Protein AF-A0A4S3PRC1-F1 (afdb_monomer_lite)

Organism: NCBI:txid1033734

pLDDT: mean 83.57, std 7.15, range [59.94, 91.31]

Radius of gyration: 15.72 Å; chains: 1; bounding box: 40×23×41 Å

Sequence (92 aa):
MNISKQEILEKLAENNGSGYVELSGLLHEIKLLNGNQIAFTGACWKWTQTEMPSAHGDYSVLTDVLVEEDLMIPRFPTQDYYEFYESVHDFS

Structure (mmCIF, N/CA/C/O backbone):
data_AF-A0A4S3PRC1-F1
#
_entry.id   AF-A0A4S3PRC1-F1
#
loop_
_atom_site.group_PDB
_atom_site.id
_atom_site.type_symbol
_atom_site.label_atom_id
_atom_site.label_alt_id
_atom_site.label_comp_id
_atom_site.label_asym_id
_atom_site.label_entity_id
_atom_site.label_seq_id
_atom_site.pdbx_PDB_ins_code
_atom_site.Cartn_x
_atom_site.Cartn_y
_atom_site.Cartn_z
_atom_site.occupancy
_atom_site.B_iso_or_equiv
_atom_site.auth_seq_id
_atom_site.auth_comp_id
_atom_site.auth_asym_id
_atom_site.auth_atom_id
_atom_site.pdbx_PDB_model_num
ATOM 1 N N . MET A 1 1 ? 7.799 -1.085 10.297 1.00 68.19 1 MET A N 1
ATOM 2 C CA . MET A 1 1 ? 7.641 -1.152 11.781 1.00 68.19 1 MET A CA 1
ATOM 3 C C . MET A 1 1 ? 6.336 -1.863 12.099 1.00 68.19 1 MET A C 1
ATOM 5 O O . MET A 1 1 ? 5.304 -1.427 11.604 1.00 68.19 1 MET A O 1
ATOM 9 N N . ASN A 1 2 ? 6.369 -2.932 12.902 1.00 83.69 2 ASN A N 1
ATOM 10 C CA . ASN A 1 2 ? 5.173 -3.713 13.234 1.00 83.69 2 ASN A CA 1
ATOM 11 C C . ASN A 1 2 ? 4.359 -3.050 14.348 1.00 83.69 2 ASN A C 1
ATOM 13 O O . ASN A 1 2 ? 4.837 -2.953 15.477 1.00 83.69 2 ASN A O 1
ATOM 17 N N . ILE A 1 3 ? 3.137 -2.629 14.034 1.00 86.25 3 ILE A N 1
ATOM 18 C CA . ILE A 1 3 ? 2.211 -1.977 14.963 1.00 86.25 3 ILE A CA 1
ATOM 19 C C . ILE A 1 3 ? 0.848 -2.671 14.966 1.00 86.25 3 ILE A C 1
ATOM 21 O O . ILE A 1 3 ? 0.449 -3.312 13.991 1.00 86.25 3 ILE A O 1
ATOM 25 N N . SER A 1 4 ? 0.119 -2.563 16.069 1.00 88.06 4 SER A N 1
ATOM 26 C CA . SER A 1 4 ? -1.239 -3.088 16.187 1.00 88.06 4 SER A CA 1
ATOM 27 C C . SER A 1 4 ? -2.246 -2.251 15.394 1.00 88.06 4 SER A C 1
ATOM 29 O O . SER A 1 4 ? -2.016 -1.092 15.048 1.00 88.06 4 SER A O 1
ATOM 31 N N . LYS A 1 5 ? -3.438 -2.810 15.158 1.00 85.06 5 LYS A N 1
ATOM 32 C CA . LYS A 1 5 ? -4.535 -2.076 14.508 1.00 85.06 5 LYS A CA 1
ATOM 33 C C . LYS A 1 5 ? -4.930 -0.797 15.258 1.00 85.06 5 LYS A C 1
ATOM 35 O O . LYS A 1 5 ? -5.338 0.170 14.623 1.00 85.06 5 LYS A O 1
ATOM 40 N N . GLN A 1 6 ? -4.847 -0.795 16.589 1.00 86.38 6 GLN A N 1
ATOM 41 C CA . GLN A 1 6 ? -5.161 0.392 17.383 1.00 86.38 6 GLN A CA 1
ATOM 42 C C . GLN A 1 6 ? -4.114 1.490 17.167 1.00 86.38 6 GLN A C 1
ATOM 44 O O . GLN A 1 6 ? -4.481 2.634 16.921 1.00 86.38 6 GLN A O 1
ATOM 49 N N . GLU A 1 7 ? -2.834 1.124 17.152 1.00 88.75 7 GLU A N 1
ATOM 50 C CA . GLU A 1 7 ? -1.739 2.054 16.860 1.00 88.75 7 GLU A CA 1
ATOM 51 C C . GLU A 1 7 ? -1.817 2.604 15.428 1.00 88.75 7 GLU A C 1
ATOM 53 O O . GLU A 1 7 ? -1.527 3.777 15.217 1.00 88.75 7 GLU A O 1
ATOM 58 N N . ILE A 1 8 ? -2.283 1.814 14.446 1.00 88.56 8 ILE A N 1
ATOM 59 C CA . ILE A 1 8 ? -2.555 2.328 13.090 1.00 88.56 8 ILE A CA 1
ATOM 60 C C . ILE A 1 8 ? -3.584 3.457 13.138 1.00 88.56 8 ILE A C 1
ATOM 62 O O . ILE A 1 8 ? -3.404 4.470 12.476 1.00 88.56 8 ILE A O 1
ATOM 66 N N . LEU A 1 9 ? -4.672 3.306 13.899 1.00 88.62 9 LEU A N 1
ATOM 67 C CA . LEU A 1 9 ? -5.705 4.344 13.987 1.00 88.62 9 LEU A CA 1
ATOM 68 C C . LEU A 1 9 ? -5.145 5.647 14.568 1.00 88.62 9 LEU A C 1
ATOM 70 O O . LEU A 1 9 ? -5.469 6.722 14.065 1.00 88.62 9 LEU A O 1
ATOM 74 N N . GLU A 1 10 ? -4.302 5.543 15.595 1.00 89.25 10 GLU A N 1
ATOM 75 C CA . GLU A 1 10 ? -3.619 6.684 16.213 1.00 89.25 10 GLU A CA 1
ATOM 76 C C . GLU A 1 10 ? -2.669 7.353 15.211 1.00 89.25 10 GLU A C 1
ATOM 78 O O . GLU A 1 10 ? -2.780 8.551 14.956 1.00 89.25 10 GLU A O 1
ATOM 83 N N . LYS A 1 11 ? -1.829 6.564 14.535 1.00 89.56 11 LYS A N 1
ATOM 84 C CA . LYS A 1 11 ? -0.896 7.046 13.509 1.00 89.56 11 LYS A CA 1
ATOM 85 C C . LYS A 1 11 ? -1.583 7.680 12.306 1.00 89.56 11 LYS A C 1
ATOM 87 O O . LYS A 1 11 ? -1.142 8.718 11.823 1.00 89.56 11 LYS A O 1
ATOM 92 N N . LEU A 1 12 ? -2.684 7.103 11.832 1.00 89.56 12 LEU A N 1
ATOM 93 C CA . LEU A 1 12 ? -3.480 7.701 10.763 1.00 89.56 12 LEU A CA 1
ATOM 94 C C . LEU A 1 12 ? -4.081 9.033 11.209 1.00 89.56 12 LEU A C 1
ATOM 96 O O . LEU A 1 12 ? -4.091 9.975 10.424 1.00 89.56 12 LEU A O 1
ATOM 100 N N . ALA A 1 13 ? -4.570 9.138 12.446 1.00 87.62 13 ALA A N 1
ATOM 101 C CA . ALA A 1 13 ? -5.095 10.397 12.967 1.00 87.62 13 ALA A CA 1
ATOM 102 C C . ALA A 1 13 ? -4.009 11.486 13.053 1.00 87.62 13 ALA A C 1
ATOM 104 O O . ALA A 1 13 ? -4.295 12.648 12.764 1.00 87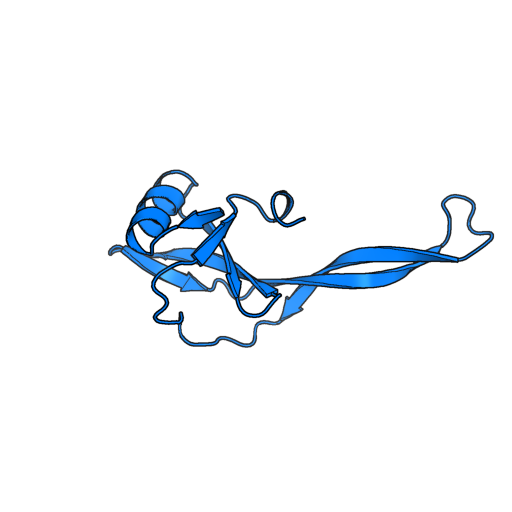.62 13 ALA A O 1
ATOM 105 N N . GLU A 1 14 ? -2.770 11.112 13.386 1.00 88.38 14 GLU A N 1
ATOM 106 C CA . GLU A 1 14 ? -1.604 12.007 13.367 1.00 88.38 14 GLU A CA 1
ATOM 107 C C . GLU A 1 14 ? -1.189 12.405 11.937 1.00 88.38 14 GLU A C 1
ATOM 109 O O . GLU A 1 14 ? -0.804 13.551 11.704 1.00 88.38 14 GLU A O 1
ATOM 114 N N . ASN A 1 15 ? -1.325 11.498 10.964 1.00 85.75 15 ASN A N 1
ATOM 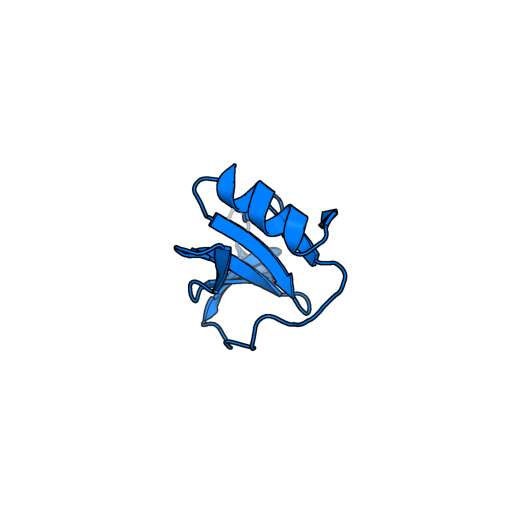115 C CA . ASN A 1 15 ? -0.881 11.679 9.577 1.00 85.75 15 ASN A CA 1
ATOM 116 C C . ASN A 1 15 ? -2.016 12.077 8.608 1.00 85.75 15 ASN A C 1
ATOM 118 O O . ASN A 1 15 ? -2.209 11.469 7.554 1.00 85.75 15 ASN A O 1
ATOM 122 N N . ASN A 1 16 ? -2.815 13.092 8.963 1.00 84.94 16 ASN A N 1
ATOM 123 C CA . ASN A 1 16 ? -3.914 13.636 8.135 1.00 84.94 16 ASN A CA 1
ATOM 124 C C . ASN A 1 16 ? -4.970 12.609 7.669 1.00 84.94 16 ASN A C 1
ATOM 126 O O . ASN A 1 16 ? -5.702 12.837 6.702 1.00 84.94 16 ASN A O 1
ATOM 130 N N . GLY A 1 17 ? -5.079 11.480 8.361 1.00 86.94 17 GLY A N 1
ATOM 131 C CA . GLY A 1 17 ? -5.996 10.396 8.042 1.00 86.94 17 GLY A CA 1
ATOM 132 C C . GLY A 1 17 ? -5.496 9.434 6.968 1.00 86.94 17 GLY A C 1
ATOM 133 O O . GLY A 1 17 ? -6.308 8.638 6.514 1.00 86.94 17 GLY A O 1
ATOM 134 N N . SER A 1 18 ? -4.231 9.474 6.546 1.00 89.38 18 SER A N 1
ATOM 135 C CA . SER A 1 18 ? -3.669 8.598 5.501 1.00 89.38 18 SER A CA 1
ATOM 136 C C . SER A 1 18 ? -2.392 7.897 5.954 1.00 89.38 18 SER A C 1
ATOM 138 O O . SER A 1 18 ? -1.670 8.386 6.818 1.00 89.38 18 SER A O 1
ATOM 140 N N . GLY A 1 19 ? -2.102 6.745 5.368 1.00 90.62 19 GLY A N 1
ATOM 141 C CA . GLY A 1 19 ? -0.874 6.001 5.613 1.00 90.62 19 GLY A CA 1
ATOM 142 C C . GLY A 1 19 ? -0.829 4.745 4.762 1.00 90.62 19 GLY A C 1
ATOM 143 O O . GLY A 1 19 ? -1.703 4.524 3.925 1.00 90.6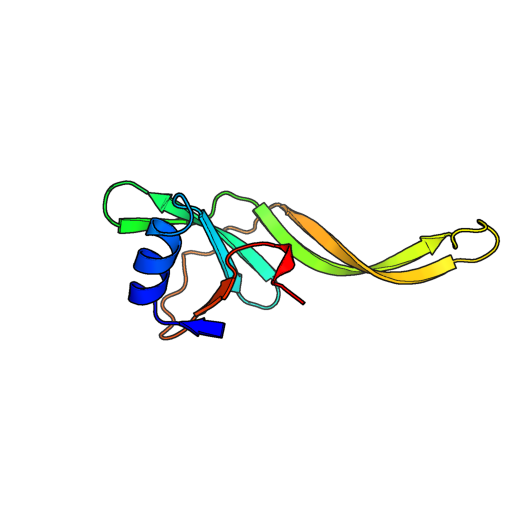2 19 GLY A O 1
ATOM 144 N N . TYR A 1 20 ? 0.177 3.915 4.988 1.00 90.44 20 TYR A N 1
ATOM 145 C CA . TYR A 1 20 ? 0.442 2.758 4.149 1.00 90.44 20 TYR A CA 1
ATOM 146 C C . TYR A 1 20 ? 0.693 1.524 5.006 1.00 90.44 20 TYR A C 1
ATOM 148 O O . TYR A 1 20 ? 1.312 1.608 6.066 1.00 90.44 20 TYR A O 1
ATOM 156 N N . VAL A 1 21 ? 0.210 0.371 4.551 1.00 89.69 21 VAL A N 1
ATOM 157 C CA . VAL A 1 21 ? 0.475 -0.923 5.189 1.00 89.69 21 VAL A CA 1
ATOM 158 C C . VAL A 1 21 ? 0.991 -1.921 4.176 1.00 89.69 21 VAL A C 1
ATOM 160 O O . VAL A 1 21 ? 0.418 -2.068 3.097 1.00 89.69 21 VAL A O 1
ATOM 163 N N . GLU A 1 22 ? 2.053 -2.638 4.519 1.00 87.38 22 GLU A N 1
ATOM 164 C CA . GLU A 1 22 ? 2.512 -3.743 3.687 1.00 87.38 22 GLU A CA 1
ATOM 165 C C . GLU A 1 22 ? 1.657 -4.985 3.949 1.00 87.38 22 GLU A C 1
ATOM 167 O O . GLU A 1 22 ? 1.523 -5.461 5.079 1.00 87.38 22 GLU A O 1
ATOM 172 N N . LEU A 1 23 ? 1.071 -5.522 2.883 1.00 83.50 23 LEU A N 1
ATOM 173 C CA . LEU A 1 23 ? 0.305 -6.760 2.886 1.00 83.50 23 LEU A CA 1
ATOM 174 C C . LEU A 1 23 ? 0.791 -7.631 1.728 1.00 83.50 23 LEU A C 1
ATOM 176 O O . LEU A 1 23 ? 0.671 -7.253 0.566 1.00 83.50 23 LEU A O 1
ATOM 180 N N . SER A 1 24 ? 1.322 -8.815 2.043 1.00 78.56 24 SER A N 1
ATOM 181 C CA . SER A 1 24 ? 1.786 -9.791 1.042 1.00 78.56 24 SER A CA 1
ATOM 182 C C . SER A 1 24 ? 2.840 -9.244 0.058 1.00 78.56 24 SER A C 1
ATOM 184 O O . SER A 1 24 ? 2.818 -9.602 -1.118 1.00 78.56 24 SER A O 1
ATOM 186 N N . GLY A 1 25 ? 3.765 -8.395 0.525 1.00 78.75 25 GLY A N 1
ATOM 187 C CA . GLY A 1 25 ? 4.812 -7.795 -0.315 1.00 78.75 25 GLY A CA 1
ATOM 188 C C . GLY A 1 25 ? 4.340 -6.620 -1.176 1.00 78.75 25 GLY A C 1
ATOM 189 O O . GLY A 1 25 ? 5.056 -6.195 -2.081 1.00 78.75 25 GLY A O 1
ATOM 190 N N . LEU A 1 26 ? 3.122 -6.129 -0.933 1.00 84.12 26 LEU A N 1
ATOM 191 C CA . LEU A 1 26 ? 2.528 -4.976 -1.600 1.00 84.12 26 LEU A CA 1
ATOM 192 C C . LEU A 1 26 ? 2.198 -3.913 -0.558 1.00 84.12 26 LEU A C 1
ATOM 194 O O . LEU A 1 26 ? 1.510 -4.185 0.432 1.00 84.12 26 LEU A O 1
ATOM 198 N N . LEU A 1 27 ? 2.629 -2.687 -0.804 1.00 88.00 27 LEU A N 1
ATOM 199 C CA . LEU A 1 27 ? 2.284 -1.546 0.023 1.00 88.00 27 L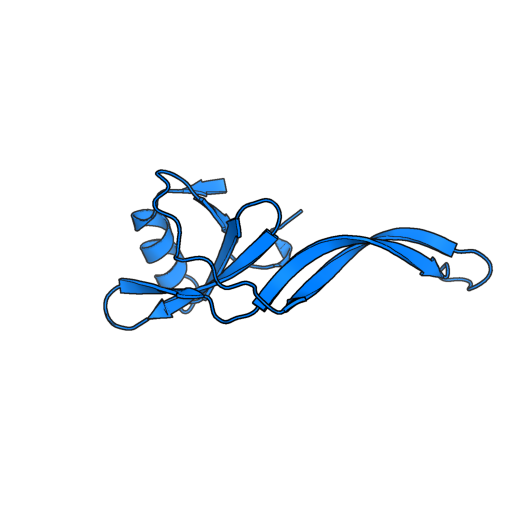EU A CA 1
ATOM 200 C C . LEU A 1 27 ? 0.893 -1.048 -0.373 1.00 88.00 27 LEU A C 1
ATOM 202 O O . LEU A 1 27 ? 0.666 -0.713 -1.527 1.00 88.00 27 LEU A O 1
ATOM 206 N N . HIS A 1 28 ? -0.048 -1.003 0.559 1.00 88.00 28 HIS A N 1
ATOM 207 C CA . HIS A 1 28 ? -1.415 -0.554 0.308 1.00 88.00 28 HIS A CA 1
ATOM 208 C C . HIS A 1 28 ? -1.667 0.772 1.009 1.00 88.00 28 HIS A C 1
ATOM 210 O O . HIS A 1 28 ? -1.448 0.874 2.218 1.00 88.00 28 HIS A O 1
ATOM 216 N N . GLU A 1 29 ? -2.189 1.761 0.287 1.00 89.12 29 GLU A N 1
ATOM 217 C CA . GLU A 1 29 ? -2.621 3.007 0.914 1.00 89.12 29 GLU A CA 1
ATOM 218 C C . GLU A 1 29 ? -3.947 2.786 1.638 1.00 89.12 29 GLU A C 1
ATOM 220 O O . GLU A 1 29 ? -4.920 2.222 1.119 1.00 89.12 29 GLU A O 1
ATOM 225 N N . ILE A 1 30 ? -3.968 3.254 2.877 1.00 89.69 30 ILE A N 1
ATOM 226 C CA . ILE A 1 30 ? -5.096 3.175 3.780 1.00 89.69 30 ILE A CA 1
ATOM 227 C C . ILE A 1 30 ? -5.465 4.560 4.284 1.00 89.69 30 ILE A C 1
ATOM 229 O O . ILE A 1 30 ? -4.622 5.422 4.532 1.00 89.69 30 ILE A O 1
ATOM 233 N 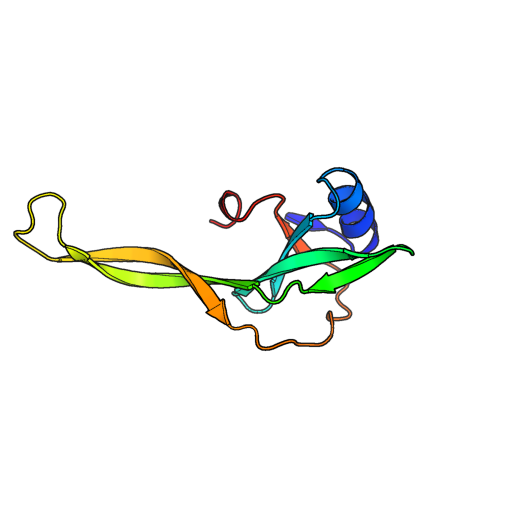N . LYS A 1 31 ? -6.765 4.759 4.469 1.00 90.50 31 LYS A N 1
ATOM 234 C CA . LYS A 1 31 ? -7.341 6.004 4.945 1.00 90.50 31 LYS A CA 1
ATOM 235 C C . LYS A 1 31 ? -8.247 5.761 6.139 1.00 90.50 31 LYS A C 1
ATOM 237 O O . LYS A 1 31 ? -9.012 4.794 6.176 1.00 90.50 31 LYS A O 1
ATOM 242 N N . LEU A 1 32 ? -8.184 6.676 7.096 1.00 90.25 32 LEU A N 1
ATOM 243 C CA . LEU A 1 32 ? -9.097 6.754 8.221 1.00 90.25 32 LEU A CA 1
ATOM 244 C C . LEU A 1 32 ? -10.410 7.395 7.763 1.00 90.25 32 LEU A C 1
ATOM 246 O O . LEU A 1 32 ? -10.452 8.544 7.323 1.00 90.25 32 LEU A O 1
ATOM 250 N N . LEU A 1 33 ? -11.493 6.635 7.869 1.00 86.69 33 LEU A N 1
ATOM 251 C CA . LEU A 1 33 ? -12.854 7.098 7.650 1.00 86.69 33 LEU A CA 1
ATOM 252 C C . LEU A 1 33 ? -13.486 7.553 8.969 1.00 86.69 33 LEU A C 1
ATOM 254 O O . LEU A 1 33 ? -13.100 7.125 10.061 1.00 86.69 33 LEU A O 1
ATOM 258 N N . ASN A 1 34 ? -14.524 8.383 8.852 1.00 79.31 34 ASN A N 1
ATOM 259 C CA . ASN A 1 34 ? -15.327 8.825 9.988 1.00 79.31 34 ASN A CA 1
ATOM 260 C C . ASN A 1 34 ? -15.847 7.608 10.779 1.00 79.31 34 ASN A C 1
ATOM 262 O O . ASN A 1 34 ? -16.547 6.762 10.226 1.00 79.31 34 ASN A O 1
ATOM 266 N N . GLY A 1 35 ? -15.504 7.528 12.070 1.00 76.44 35 GLY A N 1
ATOM 267 C CA . GLY A 1 35 ? -15.870 6.404 12.943 1.00 76.44 35 GLY A CA 1
ATOM 268 C C . GLY A 1 35 ? -14.767 5.364 13.180 1.00 76.44 35 GLY A C 1
ATOM 269 O O . GLY A 1 35 ? -15.088 4.221 13.497 1.00 76.44 35 GLY A O 1
ATOM 270 N N . ASN A 1 36 ? -13.490 5.739 13.041 1.00 80.94 36 ASN A N 1
ATOM 271 C CA . ASN A 1 36 ? -12.320 4.878 13.281 1.00 80.94 36 ASN A CA 1
ATOM 272 C C . ASN A 1 36 ? -12.292 3.613 12.408 1.00 80.94 36 ASN A C 1
ATOM 274 O O . ASN A 1 36 ? -11.820 2.552 12.822 1.00 80.94 36 ASN A O 1
ATOM 278 N N . GLN A 1 37 ? -12.818 3.719 11.188 1.00 83.44 37 GLN A N 1
ATOM 279 C CA . GLN A 1 37 ? -12.743 2.654 10.195 1.00 83.44 37 GLN A CA 1
ATOM 280 C C . GLN A 1 37 ? -11.561 2.900 9.263 1.00 83.44 37 GLN A C 1
ATOM 282 O O . GLN A 1 37 ? -11.323 4.029 8.848 1.00 83.44 37 GLN A O 1
ATOM 287 N N . ILE A 1 38 ? -10.838 1.836 8.922 1.00 86.56 38 ILE A N 1
ATOM 288 C CA . ILE A 1 38 ? -9.731 1.878 7.965 1.00 86.56 38 ILE A CA 1
ATOM 289 C C . ILE A 1 38 ? -10.257 1.352 6.632 1.00 86.56 38 ILE A C 1
ATOM 291 O O . ILE A 1 38 ? -10.856 0.274 6.593 1.00 86.56 38 ILE A O 1
ATOM 295 N N . ALA A 1 39 ? -10.037 2.099 5.556 1.00 85.44 39 ALA A N 1
ATOM 296 C CA . ALA A 1 39 ? -10.378 1.691 4.199 1.00 85.44 39 ALA A CA 1
ATOM 297 C C . ALA A 1 39 ? -9.169 1.817 3.276 1.00 85.44 39 ALA A C 1
ATOM 299 O O . ALA A 1 39 ? -8.363 2.726 3.443 1.00 85.44 39 ALA A O 1
ATOM 300 N N . PHE A 1 40 ? -9.069 0.929 2.288 1.00 86.00 40 PHE A N 1
ATOM 301 C CA . PHE A 1 40 ? -8.103 1.080 1.203 1.00 86.00 40 PHE A CA 1
ATOM 302 C C . PHE A 1 40 ? -8.583 2.159 0.231 1.00 86.00 40 PHE A C 1
ATOM 304 O O . PHE A 1 40 ? -9.773 2.213 -0.089 1.00 86.00 40 PHE A O 1
ATOM 311 N N . THR A 1 41 ? -7.675 3.013 -0.236 1.00 82.44 41 THR A N 1
ATOM 312 C CA . THR A 1 41 ? -7.991 4.072 -1.213 1.00 82.44 41 THR A CA 1
ATOM 313 C C . THR A 1 41 ? -8.107 3.540 -2.638 1.00 82.44 41 THR A C 1
ATOM 315 O O . THR A 1 41 ? -8.810 4.140 -3.449 1.00 82.44 41 THR A O 1
ATOM 318 N N . GLY A 1 42 ? -7.476 2.398 -2.925 1.00 75.88 42 GLY A N 1
ATOM 319 C CA . GLY A 1 42 ? -7.425 1.808 -4.263 1.00 75.88 42 GLY A CA 1
ATOM 320 C C . GLY A 1 42 ? -6.062 1.919 -4.948 1.00 75.88 42 GLY A C 1
ATOM 321 O O . GLY A 1 42 ? -5.924 1.392 -6.043 1.00 75.88 42 GLY A O 1
ATOM 322 N N . ALA A 1 43 ? -5.064 2.518 -4.296 1.00 80.75 43 ALA A N 1
ATOM 323 C CA . ALA A 1 43 ? -3.688 2.520 -4.774 1.00 80.75 43 ALA A CA 1
ATOM 324 C C . ALA A 1 43 ? -2.817 1.533 -3.972 1.00 80.75 43 ALA A C 1
ATOM 326 O O . ALA A 1 43 ? -2.892 1.467 -2.735 1.00 80.75 43 ALA A O 1
ATOM 327 N N . CYS A 1 44 ? -2.026 0.728 -4.684 1.00 86.75 44 CYS A N 1
ATOM 328 C CA . CYS A 1 44 ? -0.988 -0.116 -4.102 1.00 86.75 44 CYS A CA 1
ATOM 329 C C . CYS A 1 44 ? 0.339 0.069 -4.837 1.00 86.75 44 CYS A C 1
ATOM 331 O O . CYS A 1 44 ? 0.372 0.446 -6.004 1.00 86.75 44 CYS A O 1
ATOM 333 N N . TRP A 1 45 ? 1.441 -0.199 -4.141 1.00 88.00 45 TRP A N 1
ATOM 334 C CA . TRP A 1 45 ? 2.790 -0.056 -4.665 1.00 88.00 45 TRP A CA 1
ATOM 335 C C . TRP A 1 45 ? 3.589 -1.325 -4.445 1.00 88.00 45 TRP A C 1
ATOM 337 O O . TRP A 1 45 ? 3.470 -2.002 -3.419 1.00 88.00 45 TRP A O 1
ATOM 347 N N . LYS A 1 46 ? 4.447 -1.622 -5.413 1.00 88.31 46 LYS A N 1
ATOM 348 C CA . LYS A 1 46 ? 5.325 -2.783 -5.386 1.00 88.31 46 LYS A CA 1
ATOM 349 C C . LYS A 1 46 ? 6.695 -2.430 -5.933 1.00 88.31 46 LYS A C 1
ATOM 351 O O . LYS A 1 46 ? 6.809 -1.787 -6.978 1.00 88.31 46 LYS A O 1
ATOM 356 N N . TRP A 1 47 ? 7.731 -2.918 -5.262 1.00 87.94 47 TRP A N 1
ATOM 357 C CA . TRP A 1 47 ? 9.075 -2.922 -5.819 1.00 87.94 47 TRP A CA 1
ATOM 358 C C . TRP A 1 47 ? 9.156 -3.911 -6.979 1.00 87.94 47 TRP A C 1
ATOM 360 O O . TRP A 1 47 ? 8.914 -5.111 -6.828 1.00 87.94 47 TRP A O 1
ATOM 370 N N . THR A 1 48 ? 9.478 -3.387 -8.155 1.00 85.56 48 THR A N 1
ATOM 371 C CA . THR A 1 48 ? 9.630 -4.161 -9.381 1.00 85.56 48 THR A CA 1
ATOM 372 C C . THR A 1 48 ? 11.003 -3.890 -9.966 1.00 85.56 48 THR A C 1
ATOM 374 O O . THR A 1 48 ? 11.402 -2.741 -10.132 1.00 85.56 48 THR A O 1
ATOM 377 N N . GLN A 1 49 ? 11.722 -4.952 -10.312 1.00 89.69 49 GLN A N 1
ATOM 378 C CA . GLN A 1 49 ? 12.987 -4.826 -11.017 1.00 89.69 49 GLN A CA 1
ATOM 379 C C . GLN A 1 49 ? 12.718 -4.542 -12.496 1.00 89.69 49 GLN A C 1
ATOM 381 O O . GLN A 1 49 ? 12.000 -5.295 -13.157 1.00 89.69 49 GLN A O 1
ATOM 386 N N . THR A 1 50 ? 13.292 -3.462 -13.018 1.00 87.62 50 THR A N 1
ATOM 387 C CA . THR A 1 50 ? 13.141 -3.066 -14.419 1.00 87.62 50 THR A CA 1
ATOM 388 C C . THR A 1 50 ? 14.474 -2.664 -15.037 1.00 87.62 50 THR A C 1
ATOM 390 O O . THR A 1 50 ? 15.408 -2.260 -14.342 1.00 87.62 50 THR A O 1
ATOM 393 N N . GLU A 1 51 ? 14.560 -2.767 -16.360 1.00 90.44 51 GLU A N 1
ATOM 394 C CA . GLU A 1 51 ? 15.679 -2.236 -17.129 1.00 90.44 51 GLU A CA 1
ATOM 395 C C . GLU A 1 51 ? 15.383 -0.788 -17.523 1.00 90.44 51 GLU A C 1
ATOM 397 O O . GLU A 1 51 ? 14.437 -0.510 -18.263 1.00 90.44 51 GLU A O 1
ATOM 402 N N . MET A 1 52 ? 16.205 0.145 -17.048 1.00 84.75 52 MET A N 1
ATOM 403 C CA . MET A 1 52 ? 16.137 1.553 -17.443 1.00 84.75 52 MET A CA 1
ATOM 404 C C . MET A 1 52 ? 17.400 1.951 -18.207 1.00 84.75 52 MET A C 1
ATOM 406 O O . MET A 1 52 ? 18.479 1.444 -17.899 1.00 84.75 52 MET A O 1
ATOM 410 N N . PRO A 1 53 ? 17.311 2.862 -19.191 1.00 87.06 53 PRO A N 1
ATOM 411 C CA . PRO A 1 53 ? 18.501 3.380 -19.851 1.00 87.06 53 PRO A CA 1
ATOM 412 C C . PRO A 1 53 ? 19.410 4.086 -18.837 1.00 87.06 53 PRO A C 1
ATOM 414 O O . PRO A 1 53 ? 18.941 4.777 -17.930 1.00 87.06 53 PRO A O 1
ATOM 417 N N . SER A 1 54 ? 20.720 3.924 -19.008 1.00 86.38 54 SER A N 1
ATOM 418 C CA . SER A 1 54 ? 21.733 4.661 -18.261 1.00 86.38 54 SER A CA 1
ATOM 419 C C . SER A 1 54 ? 21.520 6.169 -18.440 1.00 86.38 54 SER A C 1
ATOM 421 O O . SER A 1 54 ? 20.943 6.622 -19.431 1.00 86.38 54 SER A O 1
ATOM 423 N N . ALA A 1 55 ? 22.054 6.978 -17.521 1.00 83.62 55 ALA A N 1
ATOM 424 C CA . ALA A 1 55 ? 22.006 8.438 -17.648 1.00 83.62 55 ALA A CA 1
ATOM 425 C C . ALA A 1 55 ? 22.647 8.953 -18.956 1.00 83.62 55 ALA A C 1
ATOM 427 O O . ALA A 1 55 ? 22.316 10.041 -19.423 1.00 83.62 55 ALA A O 1
ATOM 428 N N . HIS A 1 56 ? 23.551 8.167 -19.549 1.00 85.38 56 HIS A N 1
ATOM 429 C CA . HIS A 1 56 ? 24.204 8.460 -20.823 1.00 85.38 56 HIS A CA 1
ATOM 430 C C . HIS A 1 56 ? 23.493 7.830 -22.039 1.00 85.38 56 HIS A C 1
ATOM 432 O O . HIS A 1 56 ? 23.824 8.180 -23.171 1.00 85.38 56 HIS A O 1
ATOM 438 N N . GLY A 1 57 ? 22.494 6.963 -21.829 1.00 82.62 57 GLY A N 1
ATOM 439 C CA . GLY A 1 57 ? 21.668 6.341 -22.871 1.00 82.62 57 GLY A CA 1
ATOM 440 C C . GLY A 1 57 ? 22.367 5.251 -23.690 1.00 82.62 57 GLY A C 1
ATOM 441 O O . GLY A 1 57 ? 21.863 4.856 -24.738 1.00 82.62 57 GLY A O 1
ATOM 442 N N . ASP A 1 58 ? 23.530 4.787 -23.244 1.00 91.31 58 ASP A N 1
ATOM 443 C CA . ASP A 1 58 ? 24.427 3.877 -23.962 1.00 91.31 58 ASP A CA 1
ATOM 444 C C . ASP A 1 58 ? 24.318 2.407 -23.522 1.00 91.31 58 ASP A C 1
ATOM 446 O O . ASP A 1 58 ? 24.757 1.512 -24.245 1.00 91.31 58 ASP A O 1
ATOM 450 N N . TYR A 1 59 ? 23.700 2.137 -22.373 1.00 82.44 59 TYR A N 1
ATOM 451 C CA . TYR A 1 59 ? 23.382 0.790 -21.891 1.00 82.44 59 TYR A CA 1
ATOM 452 C C . TYR A 1 59 ? 22.131 0.809 -21.008 1.00 82.44 59 TYR A C 1
ATOM 454 O O . TYR A 1 59 ? 21.695 1.871 -20.570 1.00 82.44 59 TYR A O 1
ATOM 462 N N . SER A 1 60 ? 21.557 -0.363 -20.734 1.00 88.62 60 SER A N 1
ATOM 463 C CA . SER A 1 60 ? 20.467 -0.519 -19.766 1.00 88.62 60 SER A CA 1
ATOM 464 C C . SER A 1 60 ? 21.007 -0.968 -18.409 1.00 88.62 60 SER A C 1
ATOM 466 O O . SER A 1 60 ? 21.956 -1.750 -18.334 1.00 88.62 60 SER A O 1
ATOM 468 N N . VAL A 1 61 ? 20.393 -0.483 -17.335 1.00 87.12 61 VAL A N 1
ATOM 469 C CA . VAL A 1 61 ? 20.689 -0.840 -15.947 1.00 87.12 61 VAL A CA 1
ATOM 470 C C . VAL A 1 61 ? 19.467 -1.516 -15.351 1.00 87.12 61 VAL A C 1
ATOM 472 O O . VAL A 1 61 ? 18.366 -0.972 -15.419 1.00 87.12 61 VAL A O 1
ATOM 475 N N . LEU A 1 62 ? 19.673 -2.686 -14.747 1.00 90.06 62 LEU A N 1
ATOM 476 C CA . LEU A 1 62 ? 18.678 -3.314 -13.885 1.00 90.06 62 LEU A CA 1
ATOM 477 C C . LEU A 1 62 ? 18.608 -2.540 -12.571 1.00 90.06 62 LEU A C 1
ATOM 479 O O . LEU A 1 62 ? 19.610 -2.414 -11.866 1.00 90.06 62 LEU A O 1
ATOM 483 N N . THR A 1 63 ? 17.434 -2.015 -12.254 1.00 86.69 63 THR A N 1
ATOM 484 C CA . THR A 1 63 ? 17.196 -1.231 -11.044 1.00 86.69 63 THR A CA 1
ATOM 485 C C . THR A 1 63 ? 15.815 -1.539 -10.483 1.00 86.69 63 THR A C 1
ATOM 487 O O . THR A 1 63 ? 14.880 -1.836 -11.230 1.00 86.69 63 THR A O 1
ATOM 490 N N . ASP A 1 64 ? 15.698 -1.506 -9.159 1.00 88.25 64 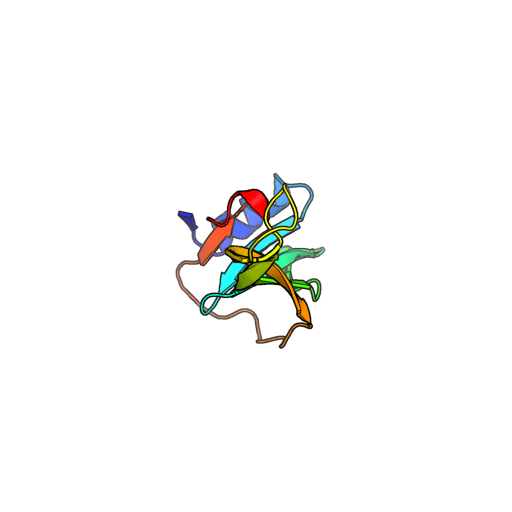ASP A N 1
ATOM 491 C CA . ASP A 1 64 ? 14.420 -1.642 -8.478 1.00 88.25 64 ASP A CA 1
ATOM 492 C C . ASP A 1 64 ? 13.691 -0.301 -8.511 1.00 88.25 64 ASP A C 1
ATOM 494 O O . ASP A 1 64 ? 14.214 0.731 -8.085 1.00 88.25 64 ASP A O 1
ATOM 498 N N . VAL A 1 65 ? 12.475 -0.315 -9.044 1.00 87.50 65 VAL A N 1
ATOM 499 C CA . VAL A 1 65 ? 11.592 0.846 -9.107 1.00 87.50 65 VAL A CA 1
ATOM 500 C C . VAL A 1 65 ? 10.309 0.549 -8.357 1.00 87.50 65 VAL A C 1
ATOM 502 O O . VAL A 1 65 ? 9.772 -0.559 -8.415 1.00 87.50 65 VAL A O 1
ATOM 505 N N . LEU A 1 66 ? 9.809 1.555 -7.651 1.00 88.44 66 LEU A N 1
ATOM 506 C CA . LEU A 1 66 ? 8.523 1.467 -6.990 1.00 88.44 66 LEU A CA 1
ATOM 507 C C . LEU A 1 66 ? 7.437 1.847 -7.994 1.00 88.44 66 LEU A C 1
ATOM 509 O O . LEU A 1 66 ? 7.440 2.958 -8.526 1.00 88.44 66 LEU A O 1
ATOM 513 N N . VAL A 1 67 ? 6.540 0.909 -8.278 1.00 86.75 67 VAL A N 1
ATOM 514 C CA . VAL A 1 67 ? 5.489 1.059 -9.291 1.00 86.75 67 VAL A CA 1
ATOM 515 C C . VAL A 1 67 ? 4.131 1.021 -8.607 1.00 86.75 67 VAL A C 1
ATOM 517 O O . VAL A 1 67 ? 3.909 0.177 -7.741 1.00 86.75 67 VAL A O 1
ATOM 520 N N . GLU A 1 68 ? 3.249 1.943 -8.989 1.00 86.94 68 GLU A N 1
ATOM 521 C CA . GLU A 1 68 ? 1.836 1.932 -8.602 1.00 86.94 68 GLU A CA 1
ATOM 522 C C . GLU A 1 68 ? 1.082 0.890 -9.444 1.00 86.94 68 GLU A C 1
ATOM 524 O O . GLU A 1 68 ? 1.202 0.877 -10.671 1.00 86.94 68 GLU A O 1
ATOM 529 N N . GLU A 1 69 ? 0.320 0.014 -8.795 1.00 79.38 69 GLU A N 1
ATOM 530 C CA . GLU A 1 69 ? -0.528 -0.993 -9.434 1.00 79.38 69 GLU A CA 1
ATOM 531 C C . GLU A 1 69 ? -2.007 -0.783 -9.071 1.00 79.38 69 GLU A C 1
ATOM 533 O O . GLU A 1 69 ? -2.352 -0.229 -8.025 1.00 79.38 69 GLU A O 1
ATOM 538 N N . ASP A 1 70 ? -2.896 -1.253 -9.952 1.00 68.25 70 ASP A N 1
ATOM 539 C CA . ASP A 1 70 ? -4.334 -1.292 -9.685 1.00 68.25 70 ASP A CA 1
ATOM 540 C C . ASP A 1 70 ? -4.649 -2.322 -8.591 1.00 68.25 70 ASP A C 1
ATOM 542 O O . ASP A 1 70 ? -4.243 -3.489 -8.659 1.00 68.25 70 ASP A O 1
ATOM 546 N N . LEU A 1 71 ? -5.430 -1.911 -7.587 1.00 65.88 71 LEU A N 1
ATOM 547 C CA . LEU A 1 71 ? -5.718 -2.757 -6.432 1.00 65.88 71 LEU A CA 1
ATOM 548 C C . LEU A 1 71 ? -6.517 -4.019 -6.805 1.00 65.88 71 LEU A C 1
ATOM 550 O O . LEU A 1 71 ? -7.646 -3.951 -7.299 1.00 65.88 71 LEU A O 1
ATOM 554 N N . MET A 1 72 ? -6.036 -5.182 -6.360 1.00 59.94 72 MET A N 1
ATOM 555 C CA . MET A 1 72 ? -6.950 -6.196 -5.832 1.00 59.94 72 MET A CA 1
ATOM 556 C C . MET A 1 72 ? -7.326 -5.751 -4.419 1.00 59.94 72 MET A C 1
ATOM 558 O O . MET A 1 72 ? -6.435 -5.580 -3.603 1.00 59.94 72 MET A O 1
ATOM 562 N N . ILE A 1 73 ? -8.611 -5.533 -4.115 1.00 62.16 73 ILE A N 1
ATOM 563 C CA . ILE A 1 73 ? -9.073 -5.147 -2.766 1.00 62.16 73 ILE A CA 1
ATOM 564 C C . ILE A 1 73 ? -9.325 -6.407 -1.929 1.00 62.16 73 ILE A C 1
ATOM 566 O O . ILE A 1 73 ? -10.434 -6.953 -1.982 1.00 62.16 73 ILE A O 1
ATOM 570 N N . PRO A 1 74 ? -8.363 -6.899 -1.121 1.00 62.78 74 PRO A N 1
ATOM 571 C CA . PRO A 1 74 ? -8.701 -7.834 -0.067 1.00 62.78 74 PRO A CA 1
ATOM 572 C C . PRO A 1 74 ? -9.497 -7.099 1.019 1.00 62.78 74 PRO A C 1
ATOM 574 O O . PRO A 1 74 ? -9.374 -5.891 1.230 1.00 62.78 74 PRO A O 1
ATOM 577 N N . ARG A 1 75 ? -10.316 -7.841 1.769 1.00 67.44 75 ARG A N 1
ATOM 578 C CA . ARG A 1 75 ? -10.805 -7.335 3.058 1.00 67.44 75 ARG A CA 1
ATOM 579 C C . ARG A 1 75 ? -9.592 -7.021 3.928 1.00 67.44 75 ARG A C 1
ATOM 581 O O . ARG A 1 75 ? -8.667 -7.829 3.947 1.00 67.44 75 ARG A O 1
ATOM 588 N N . PHE A 1 76 ? -9.623 -5.900 4.656 1.00 71.25 76 PHE A N 1
ATOM 589 C CA . PHE A 1 76 ? -8.552 -5.556 5.592 1.00 71.25 76 PHE A CA 1
ATOM 590 C C . PHE A 1 76 ? -8.324 -6.759 6.520 1.00 71.25 76 PHE A C 1
ATOM 592 O O . PHE A 1 76 ? -9.266 -7.158 7.222 1.00 71.25 76 PHE A O 1
ATOM 599 N N . PRO A 1 77 ? -7.153 -7.413 6.449 1.00 73.31 77 PRO A N 1
ATOM 600 C CA . PRO A 1 77 ? -6.967 -8.696 7.099 1.00 73.31 77 PRO A CA 1
ATOM 601 C C . PRO A 1 77 ? -7.062 -8.523 8.613 1.00 73.31 77 PRO A C 1
ATOM 603 O O . PRO A 1 77 ? -6.851 -7.439 9.141 1.00 73.31 77 PRO A O 1
ATOM 606 N N . THR A 1 78 ? -7.446 -9.580 9.322 1.00 72.62 78 THR A N 1
ATOM 607 C CA . THR A 1 78 ? -7.481 -9.591 10.791 1.00 72.62 78 THR A CA 1
ATOM 608 C C . THR A 1 78 ? -6.160 -10.168 11.275 1.00 72.62 78 THR A C 1
ATOM 610 O O . THR A 1 78 ? -6.059 -11.350 11.578 1.00 72.62 78 THR A O 1
ATOM 613 N N . GLN A 1 79 ? -5.124 -9.335 11.234 1.00 77.44 79 GLN A N 1
ATOM 614 C CA . GLN A 1 79 ? -3.787 -9.651 11.735 1.00 77.44 79 GLN A CA 1
ATOM 615 C C . GLN A 1 79 ? -3.565 -8.947 13.071 1.00 77.44 79 GLN A C 1
ATOM 617 O O . GLN A 1 79 ? -4.137 -7.875 13.304 1.00 77.44 79 GLN A O 1
ATOM 622 N N . ASP A 1 80 ? -2.717 -9.531 13.915 1.00 76.81 80 ASP A N 1
ATOM 623 C CA . ASP A 1 80 ? -2.338 -8.938 15.201 1.00 76.81 80 ASP A CA 1
ATOM 624 C C . ASP A 1 80 ? -1.383 -7.745 15.023 1.00 76.81 80 ASP A C 1
ATOM 626 O O . ASP A 1 80 ? -1.449 -6.780 15.785 1.00 76.81 80 ASP A O 1
ATOM 630 N N . TYR A 1 81 ? -0.553 -7.773 13.973 1.00 84.00 81 TYR A N 1
ATOM 631 C CA . TYR A 1 81 ? 0.455 -6.756 13.672 1.00 84.00 81 TYR A CA 1
ATOM 632 C C . TYR A 1 81 ? 0.471 -6.407 12.182 1.00 84.00 81 TYR A C 1
ATOM 634 O O . TYR A 1 81 ? 0.203 -7.261 11.334 1.00 84.00 81 TYR A O 1
ATOM 642 N N . TYR A 1 82 ? 0.795 -5.152 11.882 1.00 85.81 82 TYR A N 1
ATOM 643 C CA . TYR A 1 82 ? 0.905 -4.607 10.533 1.00 85.81 82 TYR A CA 1
ATOM 644 C C . TYR A 1 82 ? 2.197 -3.826 10.409 1.00 85.81 82 TYR A C 1
ATOM 646 O O . TYR A 1 82 ? 2.547 -3.038 11.287 1.00 85.81 82 TYR A O 1
ATOM 654 N N . GLU A 1 83 ? 2.861 -4.006 9.282 1.00 88.56 83 GLU A N 1
ATOM 655 C CA . GLU A 1 83 ? 3.990 -3.190 8.887 1.00 88.56 83 GLU A CA 1
ATOM 656 C C . GLU A 1 83 ? 3.446 -1.866 8.331 1.00 88.56 83 GLU A C 1
ATOM 658 O O . GLU A 1 83 ? 2.880 -1.831 7.238 1.00 88.56 83 GLU A O 1
ATOM 663 N N . PHE A 1 84 ? 3.526 -0.798 9.129 1.00 88.69 84 PHE A N 1
ATOM 664 C CA . PHE A 1 84 ? 2.985 0.520 8.784 1.00 88.69 84 PHE A CA 1
ATOM 665 C C . PHE A 1 84 ? 4.078 1.501 8.370 1.00 88.69 84 PHE A C 1
ATOM 667 O O . PHE A 1 84 ? 5.163 1.524 8.963 1.00 88.69 84 PHE A O 1
ATOM 674 N N . TYR A 1 85 ? 3.728 2.356 7.413 1.00 89.56 85 TYR A N 1
ATOM 675 C CA . TYR A 1 85 ? 4.557 3.421 6.868 1.00 89.56 85 TYR A CA 1
ATOM 676 C C . TYR A 1 85 ? 3.743 4.716 6.764 1.00 89.56 85 TYR A C 1
ATOM 678 O O . TYR A 1 85 ? 2.568 4.705 6.386 1.00 89.56 85 TYR A O 1
ATOM 686 N N . GLU A 1 86 ? 4.364 5.843 7.107 1.00 87.12 86 GLU A N 1
ATOM 687 C CA . GLU A 1 86 ? 3.722 7.164 7.045 1.00 87.12 86 GLU A CA 1
ATOM 688 C C . GLU A 1 86 ? 3.666 7.674 5.596 1.00 87.12 86 GLU A C 1
ATOM 690 O O . GLU A 1 86 ? 2.698 8.327 5.197 1.00 87.12 86 GLU A O 1
ATOM 695 N N . SER A 1 87 ? 4.668 7.314 4.792 1.00 84.88 87 SER A N 1
ATOM 696 C CA . SER A 1 87 ? 4.790 7.642 3.378 1.00 84.88 87 SER A CA 1
ATOM 697 C C . SER A 1 87 ? 5.227 6.435 2.549 1.00 84.88 87 SER A C 1
ATOM 699 O O . SER A 1 87 ? 5.919 5.536 3.023 1.00 84.88 87 SER A O 1
ATOM 701 N N . VAL A 1 88 ? 4.902 6.473 1.257 1.00 81.88 88 VAL A N 1
ATOM 702 C CA . VAL A 1 88 ? 5.417 5.545 0.242 1.00 81.88 88 VAL A CA 1
ATOM 703 C C . VAL A 1 88 ? 6.953 5.517 0.189 1.00 81.88 88 VAL A C 1
ATOM 705 O O . VAL A 1 88 ? 7.544 4.506 -0.168 1.00 81.88 88 VAL A O 1
ATOM 708 N N . HIS A 1 89 ? 7.615 6.610 0.583 1.00 80.69 89 HIS A N 1
ATOM 709 C CA . HIS A 1 89 ? 9.078 6.704 0.613 1.00 80.69 89 HIS A CA 1
ATOM 710 C C . HIS A 1 89 ? 9.729 5.959 1.780 1.00 80.69 89 HIS A C 1
ATOM 712 O O . HIS A 1 89 ? 10.925 5.686 1.717 1.00 80.69 89 HIS A O 1
ATOM 718 N N . ASP A 1 90 ? 8.967 5.635 2.826 1.00 79.62 90 ASP A N 1
ATOM 719 C CA . ASP A 1 90 ? 9.482 4.876 3.968 1.00 79.62 90 ASP A CA 1
ATOM 720 C C . ASP A 1 90 ? 9.527 3.364 3.676 1.00 79.62 90 ASP A C 1
ATOM 722 O O . ASP A 1 90 ? 10.091 2.596 4.455 1.00 79.62 90 ASP A O 1
ATOM 726 N N . PHE A 1 91 ? 8.925 2.932 2.564 1.00 75.44 91 PHE A N 1
ATOM 727 C CA . PHE A 1 91 ? 8.905 1.550 2.105 1.00 75.44 91 PHE A CA 1
ATOM 728 C C . PHE A 1 91 ? 10.158 1.251 1.271 1.00 75.44 91 PHE A C 1
ATOM 730 O O . PHE A 1 91 ? 10.196 1.542 0.076 1.00 75.44 91 PHE A O 1
ATOM 737 N N . SER A 1 92 ? 11.188 0.682 1.905 1.00 68.81 92 SER A N 1
ATOM 738 C CA . SER A 1 92 ? 12.489 0.341 1.300 1.00 68.81 92 SER A CA 1
ATOM 739 C C . SER A 1 92 ? 12.960 -1.057 1.668 1.00 68.81 92 SER A C 1
ATOM 741 O O . SER A 1 92 ? 12.904 -1.354 2.885 1.00 68.81 92 SER A O 1
#

Foldseek 3Di:
DKDFLVVVLVLCVVLVQWWWWDDPQKIFIWGQDPPSDIDTPQKIKHWDWDWDADPVNPGTDTDTDIDIDGDPDDDPDPDGIIDIGSDPVVVD

Secondary structure (DSSP, 8-state):
-EE-HHHHHHHHHHTTTEEEEEETTEEEEEEEETTTEEEEEEEEEEEEEEEEE-TTSSSEEEEEEEEEEEPP-------S-EEEESSGGG--

=== Feature glossary ===
Legend for the data blocks above and below:

— What the protein is —

The amino-acid sequence is the protein's primary structure: the linear order of residues from the N-terminus to the C-terminus, written in one-letter code. Everything else here — the 3D coordinates, the secondary structure, the domain annotations — is ultimately a consequence of this string.

Database cross-references. InterPro integrates a dozen domain/family signature databases into unified entries with residue-range hits. GO terms attach function/process/location labels with evidence codes. CATH codes position the fold in a four-level structural taxonomy. Organism is the NCBI-taxonomy species name.

— Where its atoms are —

The mmCIF block holds the 3D Cartesian coordinates of each backbone atom (N, Cα, C, O) in ångströms. mmCIF is the PDB's canonical archive format — a tagged-loop text representation of the atomic model.

The six renders are orthographic views along the three Cartesian axes in both directions. Representation (cartoon, sticks, or surface) and color scheme (sequence-rainbow or by-chain) vary across proteins so the training set covers all the common visualization conventions.

— Local backbone conformation —

Secondary structure is the local, repeating backbone conformation. DSSP classifies it into eight states by reading the hydrogen-bond network: three helix types (H, G, I), two β types (E, B), two non-regular types (T, S), and unstructured coil (-).

SS3 is a coarse helix/strand/coil call (letters a/b/c) made by the P-SEA algorithm from inter-Cα distances and dihedrals. It is less detailed than DSSP but needs only Cα positions.

Backbone dihedral angles. Every residue except chain termini has a φ (preceding-C → N → Cα → C) and a ψ (N → Cα → C → next-N). They are reported in degrees following the IUPAC sign convention. Secondary structure is essentially a statement about which (φ, ψ) basin each residue occupies.

— Global shape and packing —

The geometric summary reports three shape descriptors. Rg (radius of gyration) measures how spread out the Cα atoms are about their centre of mass; compact globular proteins have small Rg, elongated or unfolded ones large. Cα contacts (<8 Å, |i−j|>4) count long-range residue pairs in spatial proximity — high for tightly packed folds, near zero for rods or random coil. The bounding-box extents give the protein's footprint along x, y, z in Å.

Solvent accessibility: the surface area of each residue that a 1.4 Å water probe can touch, in Å². When only backbone atoms are present the absolute values are lower than full-atom SASA (side chains contribute most of the area) and are flagged as backbone-only.

Plot images: a contact map (which residues are close in 3D, as an N×N binary image), a Ramachandran scatter (backbone torsion angles, revealing secondary-structure composition at a glance), and — for AlphaFold structures — a PAE heatmap (pairwise prediction confidence).

— Structural neighborhood —

Foldseek's 3Di representation compresses backbone geometry into a per-residue letter drawn from a learned twenty-state alphabet. It captures the tertiary interaction pattern around each residue — which residues are packed against it in space, regardless of where they are in sequence.

Structural nearest neighbors (via Foldseek easy-search vs the PDB). Reported per hit: target PDB id, E-value, and alignment TM-score. A TM-score above ~0.5 is the conventional threshold for 'same fold'.

— Confidence and disorder —

pLDDT (predicted Local Distance Difference Test) is AlphaFold's per-residue confidence score, ranging from 0 to 100. Values above 90 indicate high confidence (typically well-packed cores); 70–90 is confident; 50–70 low confidence; below 50 usually means the region is disordered or the prediction is unreliable there. AlphaFold stores pLDDT in the mmCIF B-factor column.

For experimental (PDB) structures, the B-factor (temperature factor) quantifies the positional spread of each atom in the crystal — a combination of thermal vibration and static disorder — in units of Å². High B-factors mark flexible loops or poorly resolved regions; low B-factors mark the rigid, well-ordered core.

Predicted Aligned Error (PAE) is an AlphaFold confidence matrix: entry (i, j) is the expected error in the position of residue j, in ångströms, when the prediction is superimposed on the true structure at residue i. Low PAE within a block of residues means that block is internally rigid and well-predicted; high PAE between two blocks means their relative placement is uncertain even if each block individually is confident.